Protein AF-A0A959ERH0-F1 (afdb_monomer_lite)

Secondary structure (DSSP, 8-state):
--HHHHHHHHHHHHHHT---SS-SHHHHHHHHHHHHHHHHHHHHHHHHHHTTTS-HHHHHHHHHHHHHHSTHHHHHTTTTTSHHHHHHHHHHHHHHHHHHHHHS--HHHHHHHHHHHHHHHHH-GGGGGGGHHHHHTT---TT---

Foldseek 3Di:
DCVVLLVQLLVVCVVVVHPSPCPDPSNVVSLLVVLLVLLVLLLVLQLVLVVVPDDPVVSVVVSVCVCPVDCSVVCNHVVSVDCVSVVSSLLSVLLVLLVVCVVPPDPVSVVVNVVSLVVLCVSPVVSVCSNCCSVCPPDDDPPDDD

Sequence (146 aa):
LYSPFFLLAHLAAKVSGYPADGFSLPYQMAISWGSLLVAVLGLWWARRNLLRYFGETTVAAALLVLVLGTNYLNYSTTGAALTHNYLFTLYALLIDQSIRWHERPGYRRAVGIGLLVGLMALVRPSEIIAATIPLLWGMRSIGTKL

Radius of gyration: 18.42 Å; chains: 1; bounding box: 37×34×68 Å

pLDDT: mean 90.42, std 10.28, range [41.47, 98.25]

Structure (mmCIF, N/CA/C/O backbone):
data_AF-A0A959ERH0-F1
#
_entry.id   AF-A0A959ERH0-F1
#
loop_
_atom_site.group_PDB
_atom_site.id
_atom_site.type_symbol
_atom_site.label_atom_id
_atom_site.label_alt_id
_atom_site.label_comp_id
_atom_site.label_asym_id
_atom_site.label_entity_id
_atom_site.label_seq_id
_atom_site.pdbx_PDB_ins_code
_atom_site.Cartn_x
_atom_site.Cartn_y
_atom_site.Cartn_z
_atom_site.occupancy
_atom_site.B_iso_or_equiv
_atom_site.auth_seq_id
_atom_site.auth_comp_id
_atom_site.auth_asym_id
_atom_site.auth_atom_id
_atom_site.pdbx_PDB_model_num
ATOM 1 N N . LEU A 1 1 ? -0.388 -7.911 -10.049 1.00 80.50 1 LEU A N 1
ATOM 2 C CA . LEU A 1 1 ? -0.061 -6.519 -9.650 1.00 80.50 1 LEU A CA 1
ATOM 3 C C . LEU A 1 1 ? 0.718 -5.772 -10.730 1.00 80.50 1 LEU A C 1
ATOM 5 O O . LEU A 1 1 ? 0.395 -4.622 -10.978 1.00 80.50 1 LEU A O 1
ATOM 9 N N . TYR A 1 2 ? 1.663 -6.418 -11.424 1.00 84.25 2 TYR A N 1
ATOM 10 C CA . TYR A 1 2 ? 2.402 -5.793 -12.533 1.00 84.25 2 TYR A CA 1
ATOM 11 C C . TYR A 1 2 ? 1.623 -5.655 -13.849 1.00 84.25 2 TYR A C 1
ATOM 13 O O . TYR A 1 2 ? 1.967 -4.810 -14.666 1.00 84.25 2 TYR A O 1
ATOM 21 N N . SER A 1 3 ? 0.568 -6.450 -14.060 1.00 86.00 3 SER A N 1
ATOM 22 C CA . SER A 1 3 ? -0.181 -6.518 -15.324 1.00 86.00 3 SER A CA 1
ATOM 23 C C . SER A 1 3 ? -0.631 -5.173 -15.921 1.00 86.00 3 SER A C 1
ATOM 25 O O . SER A 1 3 ? -0.393 -4.996 -17.114 1.00 86.00 3 SER A O 1
ATOM 27 N N . PRO A 1 4 ? -1.219 -4.205 -15.183 1.00 87.38 4 PRO A N 1
ATOM 28 C CA . PRO A 1 4 ? -1.595 -2.924 -15.787 1.00 87.38 4 PRO A CA 1
ATOM 29 C C . PRO A 1 4 ? -0.377 -2.153 -16.315 1.00 87.38 4 PRO A C 1
ATOM 31 O O . PRO A 1 4 ? -0.412 -1.635 -17.427 1.00 87.38 4 PRO A O 1
ATOM 34 N N . PHE A 1 5 ? 0.727 -2.135 -15.563 1.00 89.19 5 PHE A N 1
ATOM 35 C CA . PHE A 1 5 ? 1.963 -1.461 -15.967 1.00 89.19 5 PHE A CA 1
ATOM 36 C C . PHE A 1 5 ? 2.656 -2.184 -17.125 1.00 89.19 5 PHE A C 1
ATOM 38 O O . PHE A 1 5 ? 3.151 -1.539 -18.043 1.00 89.19 5 PHE A O 1
ATOM 45 N N . PHE A 1 6 ? 2.626 -3.517 -17.126 1.00 90.19 6 PHE A N 1
ATOM 46 C CA . PHE A 1 6 ? 3.148 -4.332 -18.218 1.00 90.19 6 PHE A CA 1
ATOM 47 C C . PHE A 1 6 ? 2.394 -4.081 -19.527 1.00 90.19 6 PHE A C 1
ATOM 49 O O . PHE A 1 6 ? 3.022 -3.922 -20.567 1.00 90.19 6 PHE A O 1
ATOM 56 N N . LEU A 1 7 ? 1.060 -4.011 -19.494 1.00 92.31 7 LEU A N 1
ATOM 57 C CA . LEU A 1 7 ? 0.258 -3.737 -20.690 1.00 92.31 7 LEU A CA 1
ATOM 58 C C . LEU A 1 7 ? 0.550 -2.344 -21.256 1.00 92.31 7 LEU A C 1
ATOM 60 O O . LEU A 1 7 ? 0.733 -2.203 -22.464 1.00 92.31 7 LEU A O 1
ATOM 64 N N . LEU A 1 8 ? 0.658 -1.334 -20.388 1.00 91.38 8 LEU A N 1
ATOM 65 C CA . LEU A 1 8 ? 1.055 0.017 -20.791 1.00 91.38 8 LEU A CA 1
ATOM 66 C C . LEU A 1 8 ? 2.458 0.032 -21.411 1.00 91.38 8 LEU A C 1
ATOM 68 O O . LEU A 1 8 ? 2.648 0.617 -22.475 1.00 91.38 8 LEU A O 1
ATOM 72 N N . ALA A 1 9 ? 3.417 -0.665 -20.800 1.00 92.19 9 ALA A N 1
ATOM 73 C CA . ALA A 1 9 ? 4.762 -0.812 -21.347 1.00 92.19 9 ALA A CA 1
ATOM 74 C C . ALA A 1 9 ? 4.781 -1.541 -22.691 1.00 92.19 9 ALA A C 1
ATOM 76 O O . ALA A 1 9 ? 5.517 -1.149 -23.588 1.00 92.19 9 ALA A O 1
ATOM 77 N N . HIS A 1 10 ? 3.962 -2.580 -22.848 1.00 94.31 10 HIS A N 1
ATOM 78 C CA . HIS A 1 10 ? 3.885 -3.362 -24.076 1.00 94.31 10 HIS A CA 1
ATOM 79 C C . HIS A 1 10 ? 3.336 -2.532 -25.240 1.00 94.31 10 HIS A C 1
ATOM 81 O O . HIS A 1 10 ? 3.856 -2.597 -26.355 1.00 94.31 10 HIS A O 1
ATOM 87 N N . LEU A 1 11 ? 2.315 -1.711 -24.979 1.00 94.00 11 LEU A N 1
ATOM 88 C CA . LEU A 1 11 ? 1.797 -0.750 -25.951 1.00 94.00 11 LEU A CA 1
ATOM 89 C C . LEU A 1 11 ? 2.846 0.316 -26.288 1.00 94.00 11 LEU A C 1
ATOM 91 O O . LEU A 1 11 ? 3.097 0.566 -27.465 1.00 94.00 11 LEU A O 1
ATOM 95 N N . ALA A 1 12 ? 3.505 0.887 -25.276 1.00 92.19 12 ALA A N 1
ATOM 96 C CA . ALA A 1 12 ? 4.565 1.872 -25.474 1.00 92.19 12 ALA A CA 1
ATOM 97 C C . ALA A 1 12 ? 5.739 1.300 -26.287 1.00 92.19 12 ALA A C 1
ATOM 99 O O . ALA A 1 12 ? 6.200 1.939 -27.226 1.00 92.19 12 ALA A O 1
ATOM 100 N N . ALA A 1 13 ? 6.172 0.068 -26.005 1.00 94.50 13 ALA A N 1
ATOM 101 C CA . ALA A 1 13 ? 7.243 -0.591 -26.745 1.00 94.50 13 ALA A CA 1
ATOM 102 C C . ALA A 1 13 ? 6.901 -0.745 -28.232 1.00 94.50 13 ALA A C 1
ATOM 104 O O . ALA A 1 13 ? 7.716 -0.391 -29.082 1.00 94.50 13 ALA A O 1
ATOM 105 N N . LYS A 1 14 ? 5.673 -1.184 -28.547 1.00 93.81 14 LYS A N 1
ATOM 106 C CA . LYS A 1 14 ? 5.205 -1.323 -29.935 1.00 93.81 14 LYS A CA 1
ATOM 107 C C . LYS A 1 14 ? 5.148 0.007 -30.682 1.00 93.81 14 LYS A C 1
ATOM 109 O O . LYS A 1 14 ? 5.536 0.054 -31.843 1.00 93.81 14 LYS A O 1
ATOM 114 N N . VAL A 1 15 ? 4.666 1.070 -30.038 1.00 94.75 15 VAL A N 1
ATOM 115 C CA . VAL A 1 15 ? 4.518 2.390 -30.678 1.00 94.75 15 VAL A CA 1
ATOM 116 C C . VAL A 1 15 ? 5.867 3.091 -30.845 1.00 94.75 15 VAL A C 1
ATOM 118 O O . VAL A 1 15 ? 6.089 3.773 -31.839 1.00 94.75 15 VAL A O 1
ATOM 121 N N . SER A 1 16 ? 6.782 2.909 -29.896 1.00 91.06 16 SER A N 1
ATOM 122 C CA . SER A 1 16 ? 8.088 3.573 -29.882 1.00 91.06 16 SER A CA 1
ATOM 123 C C . SER A 1 16 ? 9.201 2.781 -30.582 1.00 91.06 16 SER A C 1
ATOM 125 O O . SER A 1 16 ? 10.347 3.221 -30.571 1.00 91.06 16 SER A O 1
ATOM 127 N N . GLY A 1 17 ? 8.895 1.619 -31.172 1.00 91.31 17 GLY A N 1
ATOM 128 C CA . GLY A 1 17 ? 9.866 0.793 -31.901 1.00 91.31 17 GLY A CA 1
ATOM 129 C C . GLY A 1 17 ? 10.872 0.047 -31.017 1.00 91.31 17 GLY A C 1
ATOM 130 O O . GLY A 1 17 ? 11.874 -0.454 -31.523 1.00 91.31 17 GLY A O 1
ATOM 131 N N . TYR A 1 18 ? 10.624 -0.045 -29.707 1.00 93.00 18 TYR A N 1
ATOM 132 C CA . TYR A 1 18 ? 11.445 -0.861 -28.810 1.00 93.00 18 TYR A CA 1
ATOM 133 C C . TYR A 1 18 ? 11.088 -2.349 -28.950 1.00 93.00 18 TYR A C 1
ATOM 135 O O . TYR A 1 18 ? 9.937 -2.683 -29.251 1.00 93.00 18 TYR A O 1
ATOM 143 N N . PRO A 1 19 ? 12.026 -3.269 -28.649 1.00 94.25 19 PRO A N 1
ATOM 144 C CA . PRO A 1 19 ? 11.717 -4.690 -28.558 1.00 94.25 19 PRO A CA 1
ATOM 145 C C . PRO A 1 19 ? 10.551 -4.949 -27.595 1.00 94.25 19 PRO A C 1
ATOM 147 O O . PRO A 1 19 ? 10.562 -4.517 -26.439 1.00 94.25 19 PRO A O 1
ATOM 150 N N . ALA A 1 20 ? 9.524 -5.655 -28.063 1.00 92.81 20 ALA A N 1
ATOM 151 C CA . ALA A 1 20 ? 8.356 -6.014 -27.261 1.00 92.81 20 ALA A CA 1
ATOM 152 C C . ALA A 1 20 ? 8.593 -7.329 -26.493 1.00 92.81 20 ALA A C 1
ATOM 154 O O . ALA A 1 20 ? 7.795 -8.258 -26.576 1.00 92.81 20 ALA A O 1
ATOM 155 N N . ASP A 1 21 ? 9.708 -7.399 -25.768 1.00 91.50 21 ASP A N 1
ATOM 156 C CA . ASP A 1 21 ? 10.246 -8.610 -25.131 1.00 91.50 21 ASP A CA 1
ATOM 157 C C . ASP A 1 21 ? 9.956 -8.720 -23.623 1.00 91.50 21 ASP A C 1
ATOM 159 O O . ASP A 1 21 ? 10.202 -9.762 -23.021 1.00 91.50 21 ASP A O 1
ATOM 163 N N . GLY A 1 22 ? 9.422 -7.663 -23.006 1.00 89.50 22 GLY A N 1
ATOM 164 C CA . GLY A 1 22 ? 9.172 -7.599 -21.563 1.00 89.50 22 GLY A CA 1
ATOM 165 C C . GLY A 1 22 ? 10.314 -6.993 -20.743 1.00 89.50 22 GLY A C 1
ATOM 166 O O . GLY A 1 22 ? 10.145 -6.797 -19.541 1.00 89.50 22 GLY A O 1
ATOM 167 N N . PHE A 1 23 ? 11.445 -6.667 -21.373 1.00 89.38 23 PHE A N 1
ATOM 168 C CA . PHE A 1 23 ? 12.671 -6.219 -20.703 1.00 89.38 23 PHE A CA 1
ATOM 169 C C . PHE A 1 23 ? 13.220 -4.896 -21.237 1.00 89.38 23 PHE A C 1
ATOM 171 O O . PHE A 1 23 ? 14.040 -4.262 -20.567 1.00 89.38 23 PHE A O 1
ATOM 178 N N . SER A 1 24 ? 12.773 -4.447 -22.410 1.00 92.00 24 SER A N 1
ATOM 179 C CA . SER A 1 24 ? 13.181 -3.160 -22.969 1.00 92.00 24 SER A CA 1
ATOM 180 C C . SER A 1 24 ? 12.795 -1.968 -22.078 1.00 92.00 24 SER A C 1
ATOM 182 O O . SER A 1 24 ? 11.990 -2.071 -21.146 1.00 92.00 24 SER A O 1
ATOM 184 N N . LEU A 1 25 ? 13.393 -0.806 -22.358 1.00 91.62 25 LEU A N 1
ATOM 185 C CA . LEU A 1 25 ? 13.276 0.406 -21.540 1.00 91.62 25 LEU A CA 1
ATOM 186 C C . LEU A 1 25 ? 11.828 0.768 -21.123 1.00 91.62 25 LEU A C 1
ATOM 188 O O . LEU A 1 25 ? 11.632 1.059 -19.941 1.00 91.62 25 LEU A O 1
ATOM 192 N N . PRO A 1 26 ? 10.798 0.686 -21.996 1.00 92.88 26 PRO A N 1
ATOM 193 C CA . PRO A 1 26 ? 9.408 0.930 -21.598 1.00 92.88 26 PRO A CA 1
ATOM 194 C C . PRO A 1 26 ? 8.920 0.062 -20.429 1.00 92.88 26 PRO A C 1
ATOM 196 O O . PRO A 1 26 ? 8.203 0.556 -19.559 1.00 92.88 26 PRO A O 1
ATOM 199 N N . TYR A 1 27 ? 9.328 -1.210 -20.367 1.00 91.44 27 TYR A N 1
ATOM 200 C CA . TYR A 1 27 ? 8.957 -2.124 -19.280 1.00 91.44 27 TYR A CA 1
ATOM 201 C C . TYR A 1 27 ? 9.639 -1.747 -17.974 1.00 91.44 27 TYR A C 1
ATOM 203 O O . TYR A 1 27 ? 8.977 -1.666 -16.939 1.00 91.44 27 TYR A O 1
ATOM 211 N N . GLN A 1 28 ? 10.940 -1.454 -18.027 1.00 90.12 28 GLN A N 1
ATOM 212 C CA . GLN A 1 28 ? 11.702 -1.033 -16.852 1.00 90.12 28 GLN A CA 1
ATOM 213 C C . GLN A 1 28 ? 11.119 0.255 -16.260 1.00 90.12 28 GLN A C 1
ATOM 215 O O . GLN A 1 28 ? 10.860 0.329 -15.061 1.00 90.12 28 GLN A O 1
ATOM 220 N N . MET A 1 29 ? 10.819 1.242 -17.110 1.00 90.31 29 MET A N 1
ATOM 221 C CA . MET A 1 29 ? 10.204 2.496 -16.678 1.00 90.31 29 MET A CA 1
ATOM 222 C C . MET A 1 29 ? 8.814 2.274 -16.077 1.00 90.31 29 MET A C 1
ATOM 224 O O . MET A 1 29 ? 8.532 2.797 -15.000 1.00 90.31 29 MET A O 1
ATOM 228 N N . ALA A 1 30 ? 7.948 1.494 -16.729 1.00 91.19 30 ALA A N 1
ATOM 229 C CA . ALA A 1 30 ? 6.593 1.264 -16.236 1.00 91.19 30 ALA A CA 1
ATOM 230 C C . ALA A 1 30 ? 6.572 0.547 -14.879 1.00 91.19 30 ALA A C 1
ATOM 232 O O . ALA A 1 30 ? 5.760 0.892 -14.021 1.00 91.19 30 ALA A O 1
ATOM 233 N N . ILE A 1 31 ? 7.471 -0.417 -14.659 1.00 88.38 31 ILE A N 1
ATOM 234 C CA . ILE A 1 31 ? 7.595 -1.110 -13.371 1.00 88.38 31 ILE A CA 1
ATOM 235 C C . ILE A 1 31 ? 8.128 -0.168 -12.289 1.00 88.38 31 ILE A C 1
ATOM 237 O O . ILE A 1 31 ? 7.576 -0.153 -11.189 1.00 88.38 31 ILE A O 1
ATOM 241 N N . SER A 1 32 ? 9.135 0.653 -12.594 1.0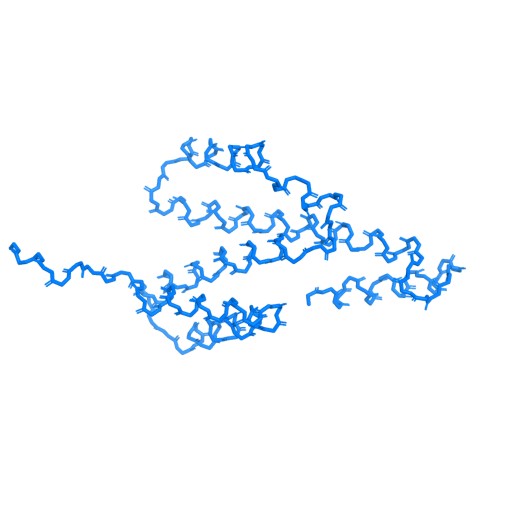0 88.62 32 SER A N 1
ATOM 242 C CA . SER A 1 32 ? 9.683 1.631 -11.645 1.00 88.62 32 SER A CA 1
ATOM 243 C C . SER A 1 32 ? 8.647 2.675 -11.229 1.00 88.62 32 SER A C 1
ATOM 245 O O . SER A 1 32 ? 8.397 2.864 -10.038 1.00 88.62 32 SER A O 1
ATOM 247 N N . TRP A 1 33 ? 7.967 3.298 -12.195 1.00 89.50 33 TRP A N 1
ATOM 248 C CA . TRP A 1 33 ? 6.904 4.266 -11.912 1.00 89.50 33 TRP A CA 1
ATOM 249 C C . TRP A 1 33 ? 5.699 3.624 -11.224 1.00 89.50 33 TRP A C 1
ATOM 251 O O . TRP A 1 33 ? 5.131 4.209 -10.300 1.00 89.50 33 TRP A O 1
ATOM 261 N N . GLY A 1 34 ? 5.329 2.407 -11.627 1.00 90.31 34 GLY A N 1
ATOM 262 C CA . GLY A 1 34 ? 4.253 1.654 -10.993 1.00 90.31 34 GLY A CA 1
ATOM 263 C C . GLY A 1 34 ? 4.553 1.308 -9.538 1.00 90.31 34 GLY A C 1
ATOM 264 O O . GLY A 1 34 ? 3.695 1.493 -8.676 1.00 90.31 34 GLY A O 1
ATOM 265 N N . SER A 1 35 ? 5.784 0.886 -9.240 1.00 90.25 35 SER A N 1
ATOM 266 C CA . SER A 1 35 ? 6.237 0.650 -7.868 1.00 90.25 35 SER A CA 1
ATOM 267 C C . SER A 1 35 ? 6.168 1.929 -7.037 1.00 90.25 35 SER A C 1
ATOM 269 O O . SER A 1 35 ? 5.583 1.927 -5.954 1.00 90.25 35 SER A O 1
ATOM 271 N N . LEU A 1 36 ? 6.678 3.050 -7.554 1.00 91.06 36 LEU A N 1
ATOM 272 C CA . LEU A 1 36 ? 6.631 4.324 -6.841 1.00 91.06 36 LEU A CA 1
ATOM 273 C C . LEU A 1 36 ? 5.189 4.761 -6.538 1.00 91.06 36 LEU A C 1
ATOM 275 O O . LEU A 1 36 ? 4.888 5.170 -5.418 1.00 91.06 36 LEU A O 1
ATOM 279 N N . LEU A 1 37 ? 4.275 4.615 -7.501 1.00 91.81 37 LEU A N 1
ATOM 280 C CA . LEU A 1 37 ? 2.855 4.905 -7.303 1.00 91.81 37 LEU A CA 1
ATOM 281 C C . LEU A 1 37 ? 2.249 4.022 -6.201 1.00 91.81 37 LEU A C 1
ATOM 283 O O . LEU A 1 37 ? 1.574 4.522 -5.299 1.00 91.81 37 LEU A O 1
ATOM 287 N N . VAL A 1 38 ? 2.516 2.715 -6.240 1.00 92.75 38 VAL A N 1
ATOM 288 C CA . VAL A 1 38 ? 2.051 1.776 -5.211 1.00 92.75 38 VAL A CA 1
ATOM 289 C C . VAL A 1 38 ? 2.636 2.114 -3.840 1.00 92.75 38 VAL A C 1
ATOM 291 O O . VAL A 1 38 ? 1.906 2.015 -2.853 1.00 92.75 38 VAL A O 1
ATOM 294 N N . ALA A 1 39 ? 3.890 2.569 -3.774 1.00 92.19 39 ALA A N 1
ATOM 295 C CA . ALA A 1 39 ? 4.527 3.009 -2.536 1.00 92.19 39 ALA A CA 1
ATOM 296 C C . ALA A 1 39 ? 3.776 4.199 -1.925 1.00 92.19 39 ALA A C 1
ATOM 298 O O . ALA A 1 39 ? 3.308 4.156 -0.787 1.00 92.19 39 ALA A O 1
ATOM 299 N N . VAL A 1 40 ? 3.568 5.252 -2.716 1.00 94.00 40 VAL A N 1
ATOM 300 C CA . VAL A 1 40 ? 2.856 6.454 -2.263 1.00 94.00 40 VAL A CA 1
ATOM 301 C C . VAL A 1 40 ? 1.439 6.112 -1.788 1.00 94.00 40 VAL A C 1
ATOM 303 O O . VAL A 1 40 ? 1.012 6.588 -0.735 1.00 94.00 40 VAL A O 1
ATOM 306 N N . LEU A 1 41 ? 0.728 5.232 -2.501 1.00 95.00 41 LEU A N 1
ATOM 307 C CA . LEU A 1 41 ? -0.589 4.747 -2.074 1.00 95.00 41 LEU A CA 1
ATOM 308 C C . LEU A 1 41 ? -0.533 3.970 -0.751 1.00 95.00 41 LEU A C 1
ATOM 310 O O . LEU A 1 41 ? -1.427 4.118 0.084 1.00 95.00 41 LEU A O 1
ATOM 314 N N . GLY A 1 42 ? 0.514 3.173 -0.535 1.00 95.75 42 GLY A N 1
ATOM 315 C CA . GLY A 1 42 ? 0.750 2.475 0.727 1.00 95.75 42 GLY A CA 1
ATOM 316 C C . GLY A 1 42 ? 0.942 3.439 1.889 1.00 95.75 42 GLY A C 1
ATOM 317 O O . GLY A 1 42 ? 0.276 3.302 2.915 1.00 95.75 42 GLY A O 1
ATOM 318 N N . LEU A 1 43 ? 1.794 4.456 1.717 1.00 96.56 43 LEU A N 1
ATOM 319 C CA . LEU A 1 43 ? 2.018 5.490 2.732 1.00 96.56 43 LEU A CA 1
ATOM 320 C C . LEU A 1 43 ? 0.741 6.276 3.028 1.00 96.56 43 LEU A C 1
ATOM 322 O O . LEU A 1 43 ? 0.467 6.594 4.185 1.00 96.56 43 LEU A O 1
ATOM 326 N N . TRP A 1 44 ? -0.071 6.556 2.008 1.00 97.25 44 TRP A N 1
ATOM 327 C CA . TRP A 1 44 ? -1.354 7.228 2.187 1.00 97.25 44 TRP A CA 1
ATOM 328 C C . TRP A 1 44 ? -2.327 6.405 3.044 1.00 97.25 44 TRP A C 1
ATOM 330 O O . TRP A 1 44 ? -2.920 6.936 3.989 1.00 97.25 44 TRP A O 1
ATOM 340 N N . TRP A 1 45 ? -2.453 5.101 2.779 1.00 97.75 45 TRP A N 1
ATOM 341 C CA . TRP A 1 45 ? -3.264 4.207 3.613 1.00 97.75 45 TRP A CA 1
ATOM 342 C C . TRP A 1 45 ? -2.703 4.064 5.029 1.00 97.75 45 TRP A C 1
ATOM 344 O O . TRP A 1 45 ? -3.464 4.133 5.995 1.00 97.75 45 TRP A O 1
ATOM 354 N N . ALA A 1 46 ? -1.382 3.937 5.173 1.00 97.44 46 ALA A N 1
ATOM 355 C CA . ALA A 1 46 ? -0.721 3.888 6.473 1.00 97.44 46 ALA A CA 1
ATOM 356 C C . ALA A 1 46 ? -0.992 5.163 7.289 1.00 97.44 46 ALA A C 1
ATOM 358 O O . ALA A 1 46 ? -1.419 5.068 8.440 1.00 97.44 46 ALA A O 1
ATOM 359 N N . ARG A 1 47 ? -0.857 6.350 6.676 1.00 98.00 47 ARG A N 1
ATOM 360 C CA . ARG A 1 47 ? -1.211 7.642 7.290 1.00 98.00 47 ARG A CA 1
ATOM 361 C C . ARG A 1 47 ? -2.644 7.627 7.801 1.00 98.00 47 ARG A C 1
ATOM 363 O O . ARG A 1 47 ? -2.895 7.988 8.947 1.00 98.00 47 ARG A O 1
ATOM 370 N N . ARG A 1 48 ? -3.586 7.204 6.956 1.00 97.44 48 ARG A N 1
ATOM 371 C CA . ARG A 1 48 ? -5.008 7.162 7.305 1.00 97.44 48 ARG A CA 1
ATOM 372 C C . ARG A 1 48 ? -5.282 6.243 8.493 1.00 97.44 48 ARG A C 1
ATOM 374 O O . ARG A 1 48 ? -6.084 6.605 9.345 1.00 97.44 48 ARG A O 1
ATOM 381 N N . ASN A 1 49 ? -4.636 5.080 8.553 1.00 97.19 49 ASN A N 1
ATOM 382 C CA . ASN A 1 49 ? -4.784 4.157 9.676 1.00 97.19 49 ASN A CA 1
ATOM 383 C C . ASN A 1 49 ? -4.202 4.740 10.966 1.00 97.19 49 ASN A C 1
ATOM 385 O O . ASN A 1 49 ? -4.864 4.698 11.997 1.00 97.19 49 ASN A O 1
ATOM 389 N N . LEU A 1 50 ? -3.005 5.328 10.907 1.00 97.62 50 LEU A N 1
ATOM 390 C CA . LEU A 1 50 ? -2.342 5.910 12.076 1.00 97.62 50 LEU A CA 1
ATOM 391 C C . LEU A 1 50 ? -3.109 7.113 12.647 1.00 97.62 50 LEU A C 1
ATOM 393 O O . LEU A 1 50 ? -3.223 7.239 13.863 1.00 97.62 50 LEU A O 1
ATOM 397 N N . LEU A 1 51 ? -3.705 7.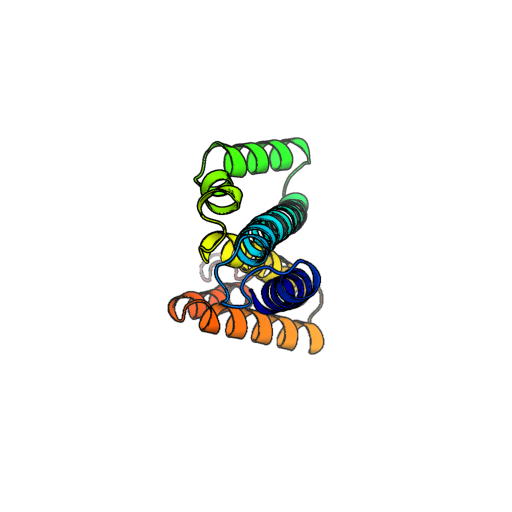950 11.791 1.00 98.12 51 LEU A N 1
ATOM 398 C CA . LEU A 1 51 ? -4.513 9.102 12.219 1.00 98.12 51 LEU A CA 1
ATOM 399 C C . LEU A 1 51 ? -5.801 8.725 12.963 1.00 98.12 51 LEU A C 1
ATOM 401 O O . LEU A 1 51 ? -6.419 9.588 13.576 1.00 98.12 51 LEU A O 1
ATOM 405 N N . ARG A 1 52 ? -6.216 7.451 12.943 1.00 95.62 52 ARG A N 1
ATOM 406 C CA . ARG A 1 52 ? -7.320 6.977 13.793 1.00 95.62 52 ARG A CA 1
ATOM 407 C C . ARG A 1 52 ? -6.929 6.915 15.275 1.00 95.62 52 ARG A C 1
ATOM 409 O O . ARG A 1 52 ? -7.817 6.861 16.118 1.00 95.62 52 ARG A O 1
ATOM 416 N N . TYR A 1 53 ? -5.629 6.897 15.581 1.00 95.50 53 TYR A N 1
ATOM 417 C CA . TYR A 1 53 ? -5.101 6.649 16.926 1.00 95.50 53 TYR A CA 1
ATOM 418 C C . TYR A 1 53 ? -4.147 7.741 17.430 1.00 95.50 53 TYR A C 1
ATOM 420 O O . TYR A 1 53 ? -3.995 7.895 18.639 1.00 95.50 53 TYR A O 1
ATOM 428 N N . PHE A 1 54 ? -3.509 8.499 16.534 1.00 97.88 54 PHE A N 1
ATOM 429 C CA . PHE A 1 54 ? -2.468 9.471 16.878 1.00 97.88 54 PHE A CA 1
ATOM 430 C C . PHE A 1 54 ? -2.684 10.828 16.197 1.00 97.88 54 PHE A C 1
ATOM 432 O O . PHE A 1 54 ? -3.336 10.922 15.158 1.00 97.88 54 PHE A O 1
ATOM 439 N N . GLY A 1 55 ? -2.089 11.879 16.770 1.00 97.88 55 GLY A N 1
ATOM 440 C CA . GLY A 1 55 ? -2.109 13.232 16.209 1.00 97.88 55 GLY A CA 1
ATOM 441 C C . GLY A 1 55 ? -1.210 13.398 14.979 1.00 97.88 55 GLY A C 1
ATOM 442 O O . GLY A 1 55 ? -0.288 12.612 14.747 1.00 97.88 55 GLY A O 1
ATOM 443 N N . GLU A 1 56 ? -1.450 14.455 14.199 1.00 97.75 56 GLU A N 1
ATOM 444 C CA . GLU A 1 56 ? -0.802 14.660 12.896 1.00 97.75 56 GLU A CA 1
ATOM 445 C C . GLU A 1 56 ? 0.728 14.676 12.956 1.00 97.75 56 GLU A C 1
ATOM 447 O O . GLU A 1 56 ? 1.371 14.007 12.148 1.00 97.75 56 GLU A O 1
ATOM 452 N N . THR A 1 57 ? 1.313 15.378 13.930 1.00 97.88 57 THR A N 1
ATOM 453 C CA . THR A 1 57 ? 2.772 15.477 14.092 1.00 97.88 57 THR A CA 1
ATOM 454 C C . THR A 1 57 ? 3.402 14.113 14.354 1.00 97.88 57 THR A C 1
ATOM 456 O O . THR A 1 57 ? 4.415 13.770 13.747 1.00 97.88 57 THR A O 1
ATOM 459 N N . THR A 1 58 ? 2.781 13.302 15.216 1.00 98.12 58 THR A N 1
ATOM 460 C CA . THR A 1 58 ? 3.247 11.945 15.524 1.00 98.12 58 THR A CA 1
ATOM 461 C C . THR A 1 58 ? 3.183 11.056 14.289 1.00 98.12 58 THR A C 1
ATOM 463 O O . THR A 1 58 ? 4.139 10.339 14.004 1.00 98.12 58 THR A O 1
ATOM 466 N N . VAL A 1 59 ? 2.092 11.128 13.521 1.00 98.25 59 VAL A N 1
ATOM 467 C CA . VAL A 1 59 ? 1.952 10.349 12.284 1.00 98.25 59 VAL A CA 1
ATOM 468 C C . VAL A 1 59 ? 2.967 10.789 11.232 1.00 98.25 59 VAL A C 1
ATOM 470 O O . VAL A 1 59 ? 3.591 9.939 10.602 1.00 98.25 59 VAL A O 1
ATOM 473 N N . ALA A 1 60 ? 3.169 12.095 11.050 1.00 97.69 60 ALA A N 1
ATOM 474 C CA . ALA A 1 60 ? 4.152 12.621 10.109 1.00 97.69 60 ALA A CA 1
ATOM 475 C C . ALA A 1 60 ? 5.575 12.168 10.470 1.00 97.69 60 ALA A C 1
ATOM 477 O O . ALA A 1 60 ? 6.288 11.656 9.608 1.00 97.69 60 ALA A O 1
ATOM 478 N N . ALA A 1 61 ? 5.957 12.275 11.747 1.00 98.00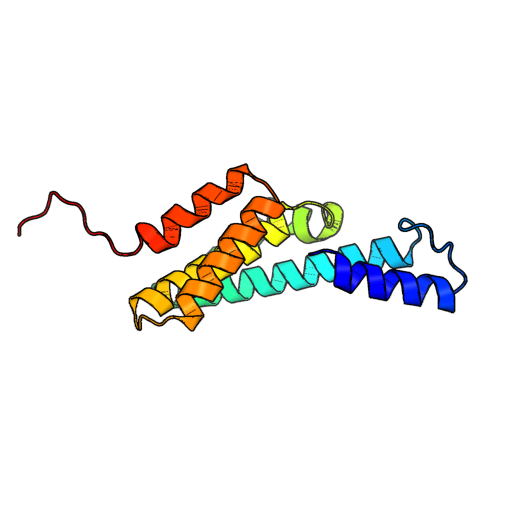 61 ALA A N 1
ATOM 479 C CA . ALA A 1 61 ? 7.248 11.800 12.236 1.00 98.00 61 ALA A CA 1
ATOM 480 C C . ALA A 1 61 ? 7.408 10.282 12.047 1.00 98.00 61 ALA A C 1
ATOM 482 O O . ALA A 1 61 ? 8.435 9.835 11.542 1.00 98.00 61 ALA A O 1
ATOM 483 N N . ALA A 1 62 ? 6.383 9.489 12.377 1.00 97.50 62 ALA A N 1
ATOM 484 C CA . ALA A 1 62 ? 6.410 8.037 12.209 1.00 97.50 62 ALA A CA 1
ATOM 485 C C . ALA A 1 62 ? 6.582 7.622 10.740 1.00 97.50 62 ALA A C 1
ATOM 487 O O . ALA A 1 62 ? 7.382 6.739 10.440 1.00 97.50 62 ALA A O 1
ATOM 488 N N . LEU A 1 63 ? 5.874 8.274 9.811 1.00 97.06 63 LEU A N 1
ATOM 489 C CA . LEU A 1 63 ? 6.021 8.006 8.379 1.00 97.06 63 LEU A CA 1
ATOM 490 C C . LEU A 1 63 ? 7.392 8.438 7.855 1.00 97.06 63 LEU A C 1
ATOM 492 O O . LEU A 1 63 ? 7.970 7.731 7.037 1.00 97.06 63 LEU A O 1
ATOM 496 N N . LEU A 1 64 ? 7.938 9.553 8.342 1.00 96.88 64 LEU A N 1
ATOM 497 C CA . LEU A 1 64 ? 9.277 10.005 7.968 1.00 96.88 64 LEU A CA 1
ATOM 498 C C . LEU A 1 64 ? 10.349 9.012 8.435 1.00 96.88 64 LEU A C 1
ATOM 500 O O . LEU A 1 64 ? 11.207 8.624 7.644 1.00 96.88 64 LEU A O 1
ATOM 504 N N . VAL A 1 65 ? 10.253 8.529 9.677 1.00 97.12 65 VAL A N 1
ATOM 505 C CA . VAL A 1 65 ? 11.125 7.466 10.201 1.00 97.12 65 VAL A CA 1
ATOM 506 C C . VAL A 1 65 ? 10.927 6.158 9.436 1.00 97.12 65 VAL A C 1
ATOM 508 O O . VAL A 1 65 ? 11.902 5.475 9.153 1.00 97.12 65 VAL A O 1
ATOM 511 N N . LEU A 1 66 ? 9.704 5.805 9.038 1.00 95.44 66 LEU A N 1
ATOM 512 C CA . LEU A 1 66 ? 9.460 4.613 8.223 1.00 95.44 66 LEU A CA 1
ATOM 513 C C . LEU A 1 66 ? 10.140 4.724 6.855 1.00 95.44 66 LEU A C 1
ATOM 515 O O . LEU A 1 66 ? 10.788 3.778 6.416 1.00 95.44 66 LEU A O 1
ATOM 519 N N . VAL A 1 67 ? 10.014 5.867 6.181 1.00 94.75 67 VAL A N 1
ATOM 520 C CA . VAL A 1 67 ? 10.571 6.066 4.837 1.00 94.75 67 VAL A CA 1
ATOM 521 C C . VAL A 1 67 ? 12.098 6.143 4.867 1.00 94.75 67 VAL A C 1
ATOM 523 O O . VAL A 1 67 ? 12.744 5.502 4.043 1.00 94.75 67 VAL A O 1
ATOM 526 N N . LEU A 1 68 ? 12.672 6.903 5.805 1.00 94.56 68 LEU A N 1
ATOM 527 C CA . LEU A 1 68 ? 14.116 7.167 5.868 1.00 94.56 68 LEU A CA 1
ATOM 528 C C . LEU A 1 68 ? 14.888 6.163 6.730 1.00 94.56 68 LEU A C 1
ATOM 530 O O . LEU A 1 68 ? 16.059 5.905 6.477 1.00 94.56 68 LEU A O 1
ATOM 534 N N . GLY A 1 69 ? 14.250 5.616 7.761 1.00 91.81 69 GLY A N 1
ATOM 535 C CA . GLY A 1 69 ? 14.853 4.691 8.722 1.00 91.81 69 GLY A CA 1
ATOM 536 C C . GLY A 1 69 ? 14.705 3.217 8.350 1.00 91.81 69 GLY A C 1
ATOM 537 O O . GLY A 1 69 ? 15.168 2.357 9.095 1.00 91.81 69 GLY A O 1
ATOM 538 N N . THR A 1 70 ? 14.067 2.899 7.220 1.00 91.25 70 THR A N 1
ATOM 539 C CA . THR A 1 70 ? 13.950 1.522 6.717 1.00 91.25 70 THR A CA 1
ATOM 540 C C . THR A 1 70 ? 14.376 1.424 5.252 1.00 91.25 70 THR A C 1
ATOM 542 O O . THR A 1 70 ? 14.670 2.417 4.593 1.00 91.25 70 THR A O 1
ATOM 545 N N . ASN A 1 71 ? 14.342 0.211 4.696 1.00 90.12 71 ASN A N 1
ATOM 546 C CA . ASN A 1 71 ? 14.630 -0.047 3.281 1.00 90.12 71 ASN A CA 1
ATOM 547 C C . ASN A 1 71 ? 13.508 0.396 2.319 1.00 90.12 71 ASN A C 1
ATOM 549 O O . ASN A 1 71 ? 13.520 0.015 1.148 1.00 90.12 71 ASN A O 1
ATOM 553 N N . TYR A 1 72 ? 12.526 1.170 2.787 1.00 88.19 72 TYR A N 1
ATOM 554 C CA . TYR A 1 72 ? 11.355 1.549 2.001 1.00 88.19 72 TYR A CA 1
ATOM 555 C C . TYR A 1 72 ? 11.718 2.269 0.696 1.00 88.19 72 TYR A C 1
ATOM 557 O O . TYR A 1 72 ? 11.232 1.886 -0.367 1.00 88.19 72 TYR A O 1
ATOM 565 N N . LEU A 1 73 ? 12.625 3.253 0.757 1.00 87.00 73 LEU A N 1
ATOM 566 C CA . LEU A 1 73 ? 13.104 3.966 -0.433 1.00 87.00 73 LEU A CA 1
ATOM 567 C C . LEU A 1 73 ? 13.833 3.044 -1.412 1.00 87.00 73 LEU A C 1
ATOM 569 O O . LEU A 1 73 ? 13.615 3.132 -2.615 1.00 87.00 73 LEU A O 1
ATOM 573 N N . ASN A 1 74 ? 14.657 2.126 -0.906 1.00 86.19 74 ASN A N 1
ATOM 574 C CA . ASN A 1 74 ? 15.366 1.174 -1.756 1.00 86.19 74 ASN A CA 1
ATOM 575 C C . ASN A 1 74 ? 14.389 0.263 -2.517 1.00 86.19 74 ASN A C 1
ATOM 577 O O . ASN A 1 74 ? 14.584 0.002 -3.700 1.00 86.19 74 ASN A O 1
ATOM 581 N N . TYR A 1 75 ? 13.312 -0.193 -1.868 1.00 84.75 75 TYR A N 1
ATOM 582 C CA . TYR A 1 75 ? 12.296 -1.030 -2.512 1.00 84.75 75 TYR A CA 1
ATOM 583 C C . TYR A 1 75 ? 11.346 -0.258 -3.438 1.00 84.75 75 TYR A C 1
ATOM 585 O O . TYR A 1 75 ? 10.769 -0.862 -4.343 1.00 84.75 75 TYR A O 1
ATOM 593 N N . SER A 1 76 ? 11.175 1.052 -3.248 1.00 81.75 76 SER A N 1
ATOM 594 C CA . SER A 1 76 ? 10.331 1.867 -4.127 1.00 81.75 76 SER A CA 1
ATOM 595 C C . SER A 1 76 ? 11.052 2.339 -5.393 1.00 81.75 76 SER A C 1
ATOM 597 O O . SER A 1 76 ? 10.381 2.551 -6.402 1.00 81.75 76 SER A O 1
ATOM 599 N N . THR A 1 77 ? 12.387 2.451 -5.377 1.00 79.38 77 THR A N 1
ATOM 600 C CA . THR A 1 77 ? 13.187 2.941 -6.514 1.00 79.38 77 THR A CA 1
ATOM 601 C C . THR A 1 77 ? 14.005 1.833 -7.184 1.00 79.38 77 THR A C 1
ATOM 603 O O . THR A 1 77 ? 13.656 1.379 -8.270 1.00 79.38 77 THR A O 1
ATOM 606 N N . THR A 1 78 ? 15.072 1.363 -6.540 1.00 71.62 78 THR A N 1
ATOM 607 C CA . THR A 1 78 ? 16.047 0.422 -7.115 1.00 71.62 78 THR A CA 1
ATOM 608 C C . THR A 1 78 ? 15.502 -1.005 -7.163 1.00 71.62 78 THR A C 1
ATOM 610 O O . THR A 1 78 ? 15.685 -1.730 -8.136 1.00 71.62 78 THR A O 1
ATOM 613 N N . GLY A 1 79 ? 14.786 -1.409 -6.116 1.00 73.75 79 GLY A N 1
ATOM 614 C CA . GLY A 1 79 ? 14.150 -2.714 -5.970 1.00 73.75 79 GLY A CA 1
ATOM 615 C C . GLY A 1 79 ? 12.698 -2.745 -6.444 1.00 73.75 79 GLY A C 1
ATOM 616 O O . GLY A 1 79 ? 11.921 -3.521 -5.899 1.00 73.75 79 GLY A O 1
ATOM 617 N N . ALA A 1 80 ? 12.309 -1.911 -7.415 1.00 72.81 80 ALA A N 1
ATOM 618 C CA . ALA A 1 80 ? 10.910 -1.700 -7.809 1.00 72.81 80 ALA A CA 1
ATOM 619 C C . ALA A 1 80 ? 10.145 -2.973 -8.234 1.00 72.81 80 ALA A C 1
ATOM 621 O O . ALA A 1 80 ? 8.921 -3.051 -8.106 1.00 72.81 80 ALA A O 1
ATOM 622 N N . ALA A 1 81 ? 10.860 -3.991 -8.713 1.00 74.25 81 ALA A N 1
ATOM 623 C CA . ALA A 1 81 ? 10.291 -5.289 -9.069 1.00 74.25 81 ALA A CA 1
ATOM 624 C C . ALA A 1 81 ? 10.119 -6.245 -7.868 1.00 74.25 81 ALA A C 1
ATOM 626 O O . ALA A 1 81 ? 9.646 -7.364 -8.042 1.00 74.25 81 ALA A O 1
ATOM 627 N N . LEU A 1 82 ? 10.493 -5.844 -6.649 1.00 80.50 82 LEU A N 1
ATOM 628 C CA . LEU A 1 82 ? 10.358 -6.678 -5.456 1.00 80.50 82 LEU A CA 1
ATOM 629 C C . LEU A 1 82 ? 8.957 -6.563 -4.845 1.00 80.50 82 LEU A C 1
ATOM 631 O O . LEU A 1 82 ? 8.322 -5.509 -4.833 1.00 80.50 82 LEU A O 1
ATOM 635 N N . THR A 1 83 ? 8.484 -7.666 -4.267 1.00 84.12 83 THR A N 1
ATOM 636 C CA . THR A 1 83 ? 7.119 -7.787 -3.732 1.00 84.12 83 THR A CA 1
ATOM 637 C C . THR A 1 83 ? 6.869 -6.951 -2.477 1.00 84.12 83 THR A 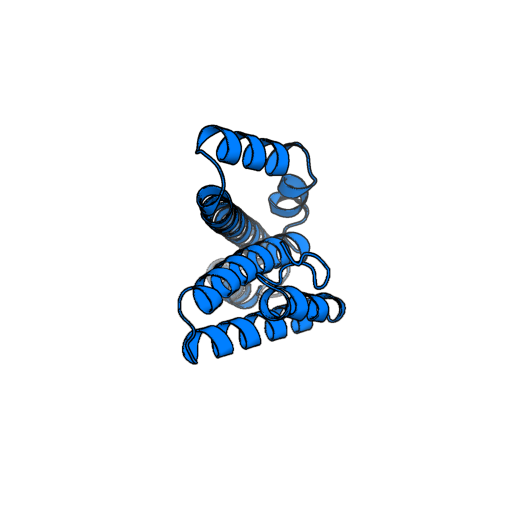C 1
ATOM 639 O O . THR A 1 83 ? 5.718 -6.686 -2.148 1.00 84.12 83 THR A O 1
ATOM 642 N N . HIS A 1 84 ? 7.918 -6.532 -1.762 1.00 86.88 84 HIS A N 1
ATOM 643 C CA . HIS A 1 84 ? 7.819 -5.885 -0.446 1.00 86.88 84 HIS A CA 1
ATOM 644 C C . HIS A 1 84 ? 6.998 -4.595 -0.463 1.00 86.88 84 HIS A C 1
ATOM 646 O O . HIS A 1 84 ? 6.163 -4.386 0.413 1.00 86.88 84 HIS A O 1
ATOM 652 N N . ASN A 1 85 ? 7.194 -3.756 -1.480 1.00 89.50 85 ASN A N 1
ATOM 653 C CA . ASN A 1 85 ? 6.469 -2.498 -1.603 1.00 89.50 85 ASN A CA 1
ATOM 654 C C . ASN A 1 85 ? 4.966 -2.733 -1.849 1.00 89.50 85 ASN A C 1
ATOM 656 O O . ASN A 1 85 ? 4.105 -2.145 -1.199 1.00 89.50 85 ASN A O 1
ATOM 660 N N . TYR A 1 86 ? 4.650 -3.690 -2.723 1.00 91.06 86 TYR A N 1
ATOM 661 C CA . TYR A 1 86 ? 3.276 -4.110 -2.985 1.00 91.06 86 TYR A CA 1
ATOM 662 C C . TYR A 1 86 ? 2.611 -4.706 -1.743 1.00 91.06 86 TYR A C 1
ATOM 664 O O . TYR A 1 86 ? 1.469 -4.366 -1.435 1.00 91.06 86 TYR A O 1
ATOM 672 N N . LEU A 1 87 ? 3.326 -5.567 -1.014 1.00 93.25 87 LEU A N 1
ATOM 673 C CA . LEU A 1 87 ? 2.830 -6.174 0.217 1.00 93.25 87 LEU A CA 1
ATOM 674 C C . LEU A 1 87 ? 2.565 -5.123 1.289 1.00 93.25 87 LEU A C 1
ATOM 676 O O . LEU A 1 87 ? 1.499 -5.162 1.891 1.00 93.25 87 LEU A O 1
ATOM 680 N N . PHE A 1 88 ? 3.458 -4.151 1.482 1.00 94.88 88 PHE A N 1
ATOM 681 C CA . PHE A 1 88 ? 3.229 -3.045 2.414 1.00 94.88 88 PHE A CA 1
ATOM 682 C C . PHE A 1 88 ? 1.897 -2.332 2.138 1.00 94.88 88 PHE A C 1
ATOM 684 O O . PHE A 1 88 ? 1.082 -2.154 3.046 1.00 94.88 88 PHE A O 1
ATOM 691 N N . THR A 1 89 ? 1.633 -1.989 0.876 1.00 95.19 89 THR A N 1
ATOM 692 C CA . THR A 1 89 ? 0.380 -1.337 0.473 1.00 95.19 89 THR A CA 1
ATOM 693 C C . THR A 1 89 ? -0.838 -2.235 0.691 1.00 95.19 89 THR A C 1
ATOM 695 O O . THR A 1 89 ? -1.867 -1.762 1.178 1.00 95.19 89 THR A O 1
ATOM 698 N N . LEU A 1 90 ? -0.730 -3.534 0.388 1.00 96.31 90 LEU A N 1
ATOM 699 C CA . LEU A 1 90 ? -1.800 -4.504 0.640 1.00 96.31 90 LEU A CA 1
ATOM 700 C C . LEU A 1 90 ? -2.090 -4.669 2.137 1.00 96.31 90 LEU A C 1
ATOM 702 O O . LEU A 1 90 ? -3.258 -4.671 2.516 1.00 96.31 90 LEU A O 1
ATOM 706 N N . TYR A 1 91 ? -1.065 -4.727 2.990 1.00 96.88 91 TYR A N 1
ATOM 707 C CA . TYR A 1 91 ? -1.225 -4.776 4.446 1.00 96.88 91 TYR A CA 1
ATOM 708 C C . TYR A 1 91 ? -1.891 -3.509 4.988 1.00 96.88 91 TYR A C 1
ATOM 710 O O . TYR A 1 91 ? -2.838 -3.600 5.768 1.00 96.88 91 TYR A O 1
ATOM 718 N N . ALA A 1 92 ? -1.456 -2.324 4.550 1.00 97.06 92 ALA A N 1
ATOM 719 C CA . ALA A 1 92 ? -2.072 -1.065 4.964 1.00 97.06 92 ALA A CA 1
ATOM 720 C C . ALA A 1 92 ? -3.561 -1.003 4.572 1.00 97.06 92 ALA A C 1
ATOM 722 O O . ALA A 1 92 ? -4.405 -0.579 5.366 1.00 97.06 92 ALA A O 1
ATOM 723 N N . LEU A 1 93 ? -3.904 -1.478 3.372 1.00 96.88 93 LEU A N 1
ATOM 724 C CA . LEU A 1 93 ? -5.288 -1.560 2.914 1.00 96.88 93 LEU A CA 1
ATOM 725 C C . LEU A 1 93 ? -6.096 -2.616 3.684 1.00 96.88 93 LEU A C 1
ATOM 727 O O . LEU A 1 93 ? -7.238 -2.351 4.060 1.00 96.88 93 LEU A O 1
ATOM 731 N N . LEU A 1 94 ? -5.515 -3.790 3.948 1.00 97.50 94 LEU A N 1
ATOM 732 C CA . LEU A 1 94 ? -6.147 -4.852 4.729 1.00 97.50 94 LEU A CA 1
ATOM 733 C C . LEU A 1 94 ? -6.478 -4.368 6.141 1.00 97.50 94 LEU A C 1
ATOM 735 O O . LEU A 1 94 ? -7.586 -4.610 6.614 1.00 97.50 94 LEU A O 1
ATOM 739 N N . ILE A 1 95 ? -5.565 -3.640 6.788 1.00 96.38 95 ILE A N 1
ATOM 740 C CA . ILE A 1 95 ? -5.800 -3.024 8.099 1.00 96.38 95 ILE A CA 1
ATOM 741 C C . ILE A 1 95 ? -6.962 -2.027 8.020 1.00 96.38 95 ILE A C 1
A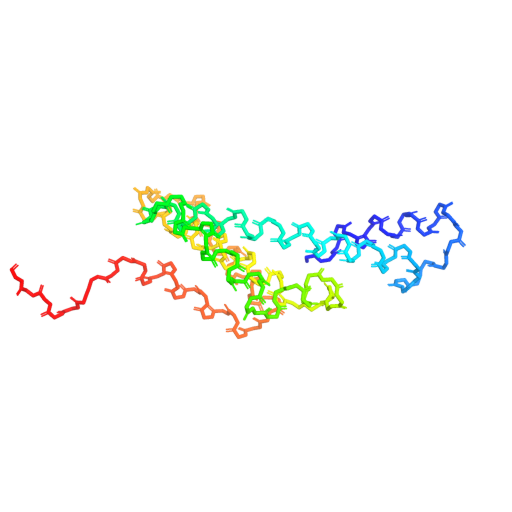TOM 743 O O . ILE A 1 95 ? -7.886 -2.112 8.827 1.00 96.38 95 ILE A O 1
ATOM 747 N N . ASP A 1 96 ? -6.985 -1.133 7.024 1.00 96.69 96 ASP A N 1
ATOM 748 C CA . ASP A 1 96 ? -8.083 -0.164 6.882 1.00 96.69 96 ASP A CA 1
ATOM 749 C C . ASP A 1 96 ? -9.440 -0.861 6.693 1.00 96.69 96 ASP A C 1
ATOM 751 O O . ASP A 1 96 ? -10.425 -0.497 7.341 1.00 96.69 96 ASP A O 1
ATOM 755 N N . GLN A 1 97 ? -9.501 -1.883 5.833 1.00 95.69 97 GLN A N 1
ATOM 756 C CA . GLN A 1 97 ? -10.725 -2.656 5.615 1.00 95.69 97 GLN A CA 1
ATOM 757 C C . GLN A 1 97 ? -11.132 -3.444 6.859 1.00 95.69 97 GLN A C 1
ATOM 759 O O . GLN A 1 97 ? -12.322 -3.487 7.172 1.00 95.69 97 GLN A O 1
ATOM 764 N N . SER A 1 98 ? -10.166 -4.005 7.591 1.00 95.62 98 SER A N 1
ATOM 765 C CA . SER A 1 98 ? -10.404 -4.717 8.849 1.00 95.62 98 SER A CA 1
ATOM 766 C C . SER A 1 98 ? -11.038 -3.785 9.875 1.00 95.62 98 SER A C 1
ATOM 768 O O . SER A 1 98 ? -12.114 -4.096 10.382 1.00 95.62 98 SER A O 1
ATOM 770 N N . ILE A 1 99 ? -10.456 -2.603 10.107 1.00 94.31 99 ILE A N 1
ATOM 771 C CA . ILE A 1 99 ? -11.004 -1.611 11.041 1.00 94.31 99 ILE A CA 1
ATOM 772 C C . ILE A 1 99 ? -12.437 -1.248 10.650 1.00 94.31 99 ILE A C 1
ATOM 774 O O . ILE A 1 99 ? -13.352 -1.329 11.467 1.00 94.31 99 ILE A O 1
ATOM 778 N N . ARG A 1 100 ? -12.665 -0.899 9.379 1.00 93.69 100 ARG A N 1
ATOM 779 C CA . ARG A 1 100 ? -14.000 -0.496 8.920 1.00 93.69 100 ARG A CA 1
ATOM 780 C C . ARG A 1 100 ? -15.019 -1.618 9.004 1.00 93.69 100 ARG A C 1
ATOM 782 O O . ARG A 1 100 ? -16.187 -1.345 9.269 1.00 93.69 100 ARG A O 1
ATOM 789 N N . TRP A 1 101 ? -14.625 -2.856 8.721 1.00 95.06 101 TRP A N 1
ATOM 790 C CA . TRP A 1 101 ? -15.523 -3.998 8.845 1.00 95.06 101 TRP A CA 1
ATOM 791 C C . TRP A 1 101 ? -15.934 -4.222 10.304 1.00 95.06 101 TRP A C 1
ATOM 793 O O . TRP A 1 101 ? -17.111 -4.454 10.540 1.00 95.06 101 TRP A O 1
ATOM 803 N N . HIS A 1 102 ? -15.037 -4.026 11.274 1.00 93.19 102 HIS A N 1
ATOM 804 C CA . HIS A 1 102 ? -15.393 -4.088 12.699 1.00 93.19 102 HIS A CA 1
ATOM 805 C C . HIS A 1 102 ? -16.270 -2.912 13.148 1.00 93.19 102 HIS A C 1
ATOM 807 O O . HIS A 1 102 ? -17.176 -3.099 13.951 1.00 93.19 102 HIS A O 1
ATOM 813 N N . GLU A 1 103 ? -16.050 -1.707 12.611 1.00 91.62 103 GLU A N 1
ATOM 814 C CA . GLU A 1 103 ? -16.899 -0.539 12.898 1.00 91.62 103 GLU A CA 1
ATOM 815 C C . GLU A 1 103 ? -18.320 -0.703 12.336 1.00 91.62 103 GLU A C 1
ATOM 817 O O . GLU A 1 103 ? -19.299 -0.322 12.975 1.00 91.62 103 GLU A O 1
ATOM 822 N N . ARG A 1 104 ? -18.442 -1.218 11.105 1.00 92.44 104 ARG A N 1
ATOM 823 C CA . ARG A 1 104 ? -19.727 -1.491 10.441 1.00 92.44 104 ARG A CA 1
ATOM 824 C C . ARG A 1 104 ? -19.603 -2.762 9.592 1.00 92.44 104 ARG A C 1
ATOM 826 O O . ARG A 1 104 ? -19.150 -2.673 8.438 1.00 92.44 104 ARG A O 1
ATOM 833 N N . PRO A 1 105 ? -19.999 -3.924 10.139 1.00 91.81 105 PRO A N 1
ATOM 834 C CA . PRO A 1 105 ? -19.933 -5.192 9.425 1.00 91.81 105 PRO A CA 1
ATOM 835 C C . PRO A 1 105 ? -20.782 -5.171 8.154 1.00 91.81 105 PRO A C 1
ATOM 837 O O . PRO A 1 105 ? -21.854 -4.571 8.105 1.00 91.81 105 PRO A O 1
ATOM 840 N N . GLY A 1 106 ? -20.298 -5.822 7.098 1.00 93.56 106 GLY A N 1
ATOM 841 C CA . GLY A 1 106 ? -21.032 -5.915 5.839 1.00 93.56 106 GLY A CA 1
ATOM 842 C C . GLY A 1 106 ? -20.390 -6.872 4.843 1.00 93.56 106 GLY A C 1
ATOM 843 O O . GLY A 1 106 ? -19.164 -6.955 4.750 1.00 93.56 106 GLY A O 1
ATOM 844 N N . TYR A 1 107 ? -21.228 -7.559 4.061 1.00 93.56 107 TYR A N 1
ATOM 845 C CA . TYR A 1 107 ? -20.800 -8.605 3.125 1.00 93.56 107 TYR A CA 1
ATOM 846 C C . TYR A 1 107 ? -19.761 -8.109 2.111 1.00 93.56 107 TYR A C 1
ATOM 848 O O . TYR A 1 107 ? -18.733 -8.745 1.908 1.00 93.56 107 TYR A O 1
ATOM 856 N N . ARG A 1 108 ? -19.962 -6.912 1.542 1.00 93.31 108 ARG A N 1
ATOM 857 C CA . ARG A 1 108 ? -19.027 -6.317 0.568 1.00 93.31 108 ARG A CA 1
ATOM 858 C C . ARG A 1 108 ? -17.609 -6.156 1.124 1.00 93.31 108 ARG A C 1
ATOM 860 O O . ARG A 1 108 ? -16.642 -6.391 0.411 1.00 93.31 108 ARG A O 1
ATOM 867 N N . ARG A 1 109 ? -17.485 -5.765 2.396 1.00 92.50 109 ARG A N 1
ATOM 868 C CA . ARG A 1 109 ? -16.186 -5.593 3.065 1.00 92.50 109 ARG A CA 1
ATOM 869 C C . ARG A 1 109 ? -15.557 -6.936 3.420 1.00 92.50 109 ARG A C 1
ATOM 871 O O . ARG A 1 109 ? -14.361 -7.084 3.226 1.00 92.50 109 ARG A O 1
ATOM 878 N N . ALA A 1 110 ? -16.353 -7.916 3.854 1.00 94.50 110 ALA A N 1
ATOM 879 C CA . ALA A 1 110 ? -15.869 -9.276 4.097 1.00 94.50 110 ALA A CA 1
ATOM 880 C C . ALA A 1 110 ? -15.310 -9.917 2.814 1.00 94.50 110 ALA A C 1
ATOM 882 O O . ALA A 1 110 ? -14.200 -10.443 2.822 1.00 94.50 110 ALA A O 1
ATOM 883 N N . VAL A 1 111 ? -16.027 -9.789 1.690 1.00 96.44 111 VAL A N 1
ATOM 884 C CA . VAL A 1 111 ? -15.537 -10.228 0.372 1.00 96.44 111 VAL A CA 1
ATOM 885 C C . VAL A 1 111 ? -14.271 -9.464 -0.019 1.00 96.44 111 VAL A C 1
ATOM 887 O O . VAL A 1 111 ? -13.306 -10.080 -0.455 1.00 96.44 111 VAL A O 1
ATOM 890 N N . GLY A 1 112 ? -14.234 -8.143 0.184 1.00 95.88 112 GLY A N 1
ATOM 891 C CA . GLY A 1 112 ? -13.039 -7.333 -0.067 1.00 95.88 112 GLY A CA 1
ATOM 892 C C . GLY A 1 112 ? -11.817 -7.797 0.734 1.00 95.88 112 GLY A C 1
ATOM 893 O O . GLY A 1 112 ? -10.737 -7.937 0.169 1.00 95.88 112 GLY A O 1
ATOM 894 N N . ILE A 1 113 ? -11.991 -8.101 2.021 1.00 96.25 113 ILE A N 1
ATOM 895 C CA . ILE A 1 113 ? -10.949 -8.670 2.887 1.00 96.25 113 ILE A CA 1
ATOM 896 C C . ILE A 1 113 ? -10.489 -10.034 2.356 1.00 96.25 113 ILE A C 1
ATOM 898 O O . ILE A 1 113 ? -9.289 -10.252 2.212 1.00 96.25 113 ILE A O 1
ATOM 902 N N . GLY A 1 114 ? -11.420 -10.930 2.011 1.00 96.44 114 GLY A N 1
ATOM 903 C CA . GLY A 1 114 ? -11.092 -12.246 1.455 1.00 96.44 114 GLY A CA 1
ATOM 904 C C . GLY A 1 114 ? -10.306 -12.160 0.144 1.00 96.44 114 GLY A C 1
ATOM 905 O O . GLY A 1 114 ? -9.305 -12.853 -0.021 1.00 96.44 114 GLY A O 1
ATOM 906 N N . LEU A 1 115 ? -10.700 -11.255 -0.759 1.00 96.69 115 LEU A N 1
ATOM 907 C CA . LEU A 1 115 ? -9.976 -10.996 -2.007 1.00 96.69 115 LEU A CA 1
ATOM 908 C C . LEU A 1 115 ? -8.574 -10.434 -1.754 1.00 96.69 115 LEU A C 1
ATOM 910 O O . LEU A 1 115 ? -7.637 -10.821 -2.448 1.00 96.69 115 LEU A O 1
ATOM 914 N N . LEU A 1 116 ? -8.413 -9.552 -0.764 1.00 96.62 116 LEU A N 1
ATOM 915 C CA . LEU A 1 116 ? -7.105 -9.012 -0.389 1.00 96.62 116 LEU A CA 1
ATOM 916 C C . LEU A 1 116 ? -6.186 -10.101 0.159 1.00 96.62 116 LEU A C 1
ATOM 918 O O . LEU A 1 116 ? -5.066 -10.238 -0.321 1.00 96.62 116 LEU A O 1
ATOM 922 N N . VAL A 1 117 ? -6.667 -10.907 1.106 1.00 96.56 117 VAL A N 1
ATOM 923 C CA . VAL A 1 117 ? -5.902 -12.027 1.675 1.00 96.56 117 VAL A CA 1
ATOM 924 C C . VAL A 1 117 ? -5.543 -13.045 0.590 1.00 96.56 117 VAL A C 1
ATOM 926 O O . VAL A 1 117 ? -4.393 -13.471 0.508 1.00 96.56 117 VAL A O 1
ATOM 929 N N . GLY A 1 118 ? -6.489 -13.391 -0.288 1.00 96.06 118 GLY A N 1
ATOM 930 C CA . GLY A 1 118 ? -6.235 -14.275 -1.425 1.00 96.06 118 GLY A CA 1
ATOM 931 C C . GLY A 1 118 ? -5.180 -13.708 -2.377 1.00 96.06 118 GLY A C 1
ATOM 932 O O . GLY A 1 118 ? -4.253 -14.414 -2.766 1.00 96.06 118 GLY A O 1
ATOM 933 N N . LEU A 1 119 ? -5.257 -12.414 -2.699 1.00 95.00 119 LEU A N 1
ATOM 934 C CA . LEU A 1 119 ? -4.255 -11.738 -3.522 1.00 95.00 119 LEU A CA 1
ATOM 935 C C . LEU A 1 119 ? -2.874 -11.724 -2.852 1.00 95.00 119 LEU A C 1
ATOM 937 O O . LEU A 1 119 ? -1.874 -11.946 -3.528 1.00 95.00 119 LEU A O 1
ATOM 941 N N . MET A 1 120 ? -2.804 -11.498 -1.540 1.00 95.88 120 MET A N 1
ATOM 942 C CA . MET A 1 120 ? -1.553 -11.555 -0.779 1.00 95.88 120 MET A CA 1
ATOM 943 C C . MET A 1 120 ? -0.948 -12.962 -0.805 1.00 95.88 120 MET A C 1
ATOM 945 O O . MET A 1 120 ? 0.240 -13.096 -1.090 1.00 95.88 120 MET A O 1
ATOM 949 N N . ALA A 1 121 ? -1.766 -14.002 -0.619 1.00 95.12 121 ALA A N 1
ATOM 950 C CA . ALA A 1 121 ? -1.336 -15.394 -0.729 1.00 95.12 121 ALA A CA 1
ATOM 951 C C . ALA A 1 121 ? -0.831 -15.748 -2.143 1.00 95.12 121 ALA A C 1
ATOM 953 O O . ALA A 1 121 ? 0.143 -16.485 -2.278 1.00 95.12 121 ALA A O 1
ATOM 954 N N . LEU A 1 122 ? -1.438 -15.189 -3.200 1.00 94.06 122 LEU A N 1
ATOM 955 C CA . LEU A 1 122 ? -0.953 -15.341 -4.580 1.00 94.06 122 LEU A CA 1
ATOM 956 C C . LEU A 1 122 ? 0.378 -14.621 -4.825 1.00 94.06 122 LEU A C 1
ATOM 958 O O . LEU A 1 122 ? 1.193 -15.100 -5.609 1.00 94.06 122 LEU A O 1
ATOM 962 N N . VAL A 1 123 ? 0.603 -13.471 -4.181 1.00 92.25 123 VAL A N 1
ATOM 963 C CA . VAL A 1 123 ? 1.896 -12.776 -4.244 1.00 92.25 123 VAL A CA 1
ATOM 964 C C . VAL A 1 123 ? 2.965 -13.618 -3.553 1.00 92.25 123 VAL A C 1
ATOM 966 O O . VAL A 1 123 ? 4.041 -13.817 -4.115 1.00 92.25 123 VAL A O 1
ATOM 969 N N . ARG A 1 124 ? 2.672 -14.120 -2.349 1.00 91.50 124 ARG A N 1
ATOM 970 C CA . ARG A 1 124 ? 3.536 -15.015 -1.573 1.00 91.50 124 ARG A CA 1
ATOM 971 C C . ARG A 1 124 ? 2.668 -15.904 -0.668 1.00 91.50 124 ARG A C 1
ATOM 973 O O . ARG A 1 124 ? 1.986 -15.362 0.201 1.00 91.50 124 ARG A O 1
ATOM 980 N N . PRO A 1 125 ? 2.740 -17.247 -0.770 1.00 92.56 125 PRO A N 1
ATOM 981 C CA . PRO A 1 125 ? 1.882 -18.141 0.017 1.00 92.56 125 PRO A CA 1
ATOM 982 C C . PRO A 1 125 ? 1.983 -17.948 1.535 1.00 92.56 125 PRO A C 1
ATOM 984 O O . PRO A 1 125 ? 0.994 -18.1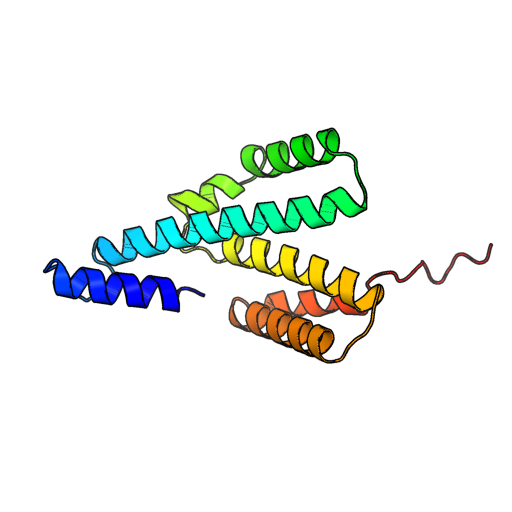10 2.244 1.00 92.56 125 PRO A O 1
ATOM 987 N N . SER A 1 126 ? 3.153 -17.537 2.038 1.00 93.62 126 SER A N 1
ATOM 988 C CA . SER A 1 126 ? 3.375 -17.233 3.458 1.00 93.62 126 SER A CA 1
ATOM 989 C C . SER A 1 126 ? 2.498 -16.094 3.988 1.00 93.62 126 SER A C 1
ATOM 991 O O . SER A 1 126 ? 2.224 -16.037 5.182 1.00 93.62 126 SER A O 1
ATOM 993 N N . GLU A 1 127 ? 2.027 -15.199 3.118 1.00 94.81 127 GLU A N 1
ATOM 994 C CA . GLU A 1 127 ? 1.237 -14.022 3.494 1.00 94.81 127 GLU A CA 1
ATOM 995 C C . GLU A 1 127 ? -0.237 -14.360 3.750 1.00 94.81 127 GLU A C 1
ATOM 997 O O . GLU A 1 127 ? -1.006 -13.491 4.152 1.00 94.81 127 GLU A O 1
ATOM 1002 N N . ILE A 1 128 ? -0.644 -15.629 3.599 1.00 94.75 128 ILE A N 1
ATOM 1003 C CA . ILE A 1 128 ? -1.968 -16.093 4.038 1.00 94.75 128 ILE A CA 1
ATOM 1004 C C . ILE A 1 128 ? -2.197 -15.837 5.536 1.00 94.75 128 ILE A C 1
ATOM 1006 O O . ILE A 1 128 ? -3.334 -15.636 5.966 1.00 94.75 128 ILE A O 1
ATOM 1010 N N . ILE A 1 129 ? -1.116 -15.753 6.324 1.00 94.75 129 ILE A N 1
ATOM 1011 C CA . ILE A 1 129 ? -1.162 -15.387 7.742 1.00 94.75 129 ILE A CA 1
ATOM 1012 C C . ILE A 1 129 ? -1.801 -14.012 7.973 1.00 94.75 129 ILE A C 1
ATOM 1014 O O . ILE A 1 129 ? -2.353 -13.774 9.045 1.00 94.75 129 ILE A O 1
ATOM 1018 N N . ALA A 1 130 ? -1.827 -13.130 6.968 1.00 95.19 130 ALA A N 1
ATOM 1019 C CA . ALA A 1 130 ? -2.507 -11.842 7.041 1.00 95.19 130 ALA A CA 1
ATOM 1020 C C . ALA A 1 130 ? -4.009 -11.975 7.352 1.00 95.19 130 ALA A C 1
ATOM 1022 O O . ALA A 1 130 ? -4.590 -11.049 7.912 1.00 95.19 130 ALA A O 1
ATOM 1023 N N . ALA A 1 131 ? -4.630 -13.134 7.086 1.00 94.81 131 ALA A N 1
ATOM 1024 C CA . ALA A 1 131 ? -6.002 -13.446 7.501 1.00 94.81 131 ALA A CA 1
ATOM 1025 C C . ALA A 1 131 ? -6.224 -13.305 9.017 1.00 94.81 131 ALA A C 1
ATOM 1027 O O . ALA A 1 131 ? -7.335 -13.018 9.458 1.00 94.81 131 ALA A O 1
ATOM 1028 N N . THR A 1 132 ? -5.173 -13.473 9.821 1.00 94.31 132 THR A N 1
ATOM 1029 C CA . THR A 1 132 ? -5.244 -13.302 11.278 1.00 94.31 132 THR A CA 1
ATOM 1030 C C . THR A 1 132 ? -5.569 -11.867 11.684 1.00 94.31 132 THR A C 1
ATOM 1032 O O . THR A 1 132 ? -6.222 -11.671 12.702 1.00 94.31 132 THR A O 1
ATOM 1035 N N . ILE A 1 133 ? -5.200 -10.866 10.876 1.00 94.12 133 ILE A N 1
ATOM 1036 C CA . ILE A 1 133 ? -5.453 -9.450 11.172 1.00 94.12 133 ILE A CA 1
ATOM 1037 C C . ILE A 1 133 ? -6.955 -9.175 11.320 1.00 94.12 133 ILE A C 1
ATOM 1039 O O . ILE A 1 133 ? -7.348 -8.754 12.404 1.00 94.12 133 ILE A O 1
ATOM 1043 N N . PRO A 1 134 ? -7.814 -9.414 10.308 1.00 93.50 134 PRO A N 1
ATOM 1044 C CA . PRO A 1 134 ? -9.252 -9.215 10.458 1.00 93.50 134 PRO A CA 1
ATOM 1045 C C . PRO A 1 134 ? -9.891 -10.198 11.444 1.00 93.50 134 PRO A C 1
ATOM 1047 O O . PRO A 1 134 ? -10.869 -9.834 12.078 1.00 93.50 134 PRO A O 1
ATOM 1050 N N . LEU A 1 135 ? -9.378 -11.423 11.596 1.00 91.44 135 LEU A N 1
ATOM 1051 C CA . LEU A 1 135 ? -9.981 -12.408 12.506 1.00 91.44 135 LEU A CA 1
ATOM 1052 C C . LEU A 1 135 ? -9.769 -12.067 13.985 1.00 91.44 135 LEU A C 1
ATOM 1054 O O . LEU A 1 135 ? -10.641 -12.332 14.807 1.00 91.44 135 LEU A O 1
ATOM 1058 N N . LEU A 1 136 ? -8.612 -11.498 14.321 1.00 91.50 136 LEU A N 1
ATOM 1059 C CA . LEU A 1 136 ? -8.212 -11.190 15.695 1.00 91.50 136 LEU A CA 1
ATOM 1060 C C . LEU A 1 136 ? -8.347 -9.695 16.023 1.00 91.50 136 LEU A C 1
ATOM 1062 O O . LEU A 1 136 ? -7.974 -9.262 17.118 1.00 91.50 136 LEU A O 1
ATOM 1066 N N . TRP A 1 137 ? -8.863 -8.887 15.092 1.00 88.31 137 TRP A N 1
ATOM 1067 C CA . TRP A 1 137 ? -8.961 -7.444 15.277 1.00 88.31 137 TRP A CA 1
ATOM 1068 C C . TRP A 1 137 ? -9.900 -7.098 16.438 1.00 88.31 137 TRP A C 1
ATOM 1070 O O . TRP A 1 137 ? -11.049 -7.527 16.490 1.00 88.31 137 TRP A O 1
ATOM 1080 N N . GLY A 1 138 ? -9.428 -6.276 17.376 1.00 79.94 138 GLY A N 1
ATOM 1081 C CA . GLY A 1 138 ? -10.246 -5.810 18.499 1.00 79.94 138 GLY A CA 1
ATOM 1082 C C . GLY A 1 138 ? -10.502 -6.847 19.598 1.00 79.94 138 GLY A C 1
ATOM 1083 O O . GLY A 1 138 ? -11.214 -6.530 20.554 1.00 79.94 138 GLY A O 1
ATOM 1084 N N . MET A 1 139 ? -9.908 -8.044 19.527 1.00 80.69 139 MET A N 1
ATOM 1085 C CA . MET A 1 139 ? -9.947 -8.978 20.650 1.00 80.69 139 MET A CA 1
ATOM 1086 C C . MET A 1 139 ? -9.204 -8.381 21.851 1.00 80.69 139 MET A C 1
ATOM 1088 O O . MET A 1 139 ? -8.012 -8.078 21.785 1.00 80.69 139 MET A O 1
ATOM 1092 N N . ARG A 1 140 ? -9.917 -8.205 22.966 1.00 65.31 140 ARG A N 1
ATOM 1093 C CA . ARG A 1 140 ? -9.317 -7.877 24.265 1.00 65.31 140 ARG A CA 1
ATOM 1094 C C . ARG A 1 140 ? -8.843 -9.173 24.922 1.00 65.31 140 ARG A C 1
ATOM 1096 O O . ARG A 1 140 ? -9.442 -10.222 24.703 1.00 65.31 140 ARG A O 1
ATOM 1103 N N . SER A 1 141 ? -7.761 -9.098 25.701 1.00 53.91 141 SER A N 1
ATOM 1104 C CA . SER A 1 141 ? -7.208 -10.244 26.437 1.00 53.91 141 SER A CA 1
ATOM 1105 C C . SER A 1 141 ? -8.314 -11.032 27.149 1.00 53.91 141 SER A C 1
ATOM 1107 O O . SER A 1 141 ? -9.133 -10.447 27.855 1.00 53.91 141 SER A O 1
ATOM 1109 N N . ILE A 1 142 ? -8.298 -12.361 27.006 1.00 59.56 142 ILE A N 1
ATOM 1110 C CA . ILE A 1 142 ? -9.239 -13.297 27.650 1.00 59.56 142 ILE A CA 1
ATOM 1111 C C . ILE A 1 142 ? -9.100 -13.279 29.198 1.00 59.56 142 ILE A C 1
ATOM 1113 O O . ILE A 1 142 ? -9.886 -13.904 29.902 1.00 59.56 142 ILE A O 1
ATOM 1117 N N . GLY A 1 143 ? -8.144 -12.524 29.758 1.00 53.44 143 GLY A N 1
ATOM 1118 C CA . GLY A 1 143 ? -7.821 -12.518 31.189 1.00 53.44 143 GLY A CA 1
ATOM 1119 C C . GLY A 1 143 ? -8.246 -11.302 32.019 1.00 53.44 143 GLY A C 1
ATOM 1120 O O . GLY A 1 143 ? -8.065 -11.349 33.231 1.00 53.44 143 GLY A O 1
ATOM 1121 N N . THR A 1 144 ? -8.798 -10.226 31.450 1.00 46.38 144 THR A N 1
ATOM 1122 C CA . THR A 1 144 ? -9.102 -9.021 32.250 1.00 46.38 144 THR A CA 1
ATOM 1123 C C . THR A 1 144 ? -10.598 -8.895 32.523 1.00 46.38 144 THR A C 1
ATOM 1125 O O . THR A 1 144 ? -11.307 -8.138 31.865 1.00 46.38 144 THR A O 1
ATOM 1128 N N . LYS A 1 145 ? -11.079 -9.651 33.519 1.00 41.84 145 LYS A N 1
ATOM 1129 C CA . LYS A 1 145 ? -12.252 -9.235 34.297 1.00 41.84 145 LYS A CA 1
ATOM 1130 C C . LYS A 1 145 ? -11.808 -8.060 35.176 1.00 41.84 145 LYS A C 1
ATOM 1132 O O . LYS A 1 145 ? -11.035 -8.270 36.106 1.00 41.84 145 LYS A O 1
ATOM 1137 N N . LEU A 1 146 ? -12.260 -6.854 34.849 1.00 41.47 146 LEU A N 1
ATOM 1138 C CA . LEU A 1 146 ? -12.396 -5.747 35.797 1.00 41.47 146 LEU A CA 1
ATOM 1139 C C . LEU A 1 146 ? -13.884 -5.436 35.904 1.00 41.47 146 LEU A C 1
ATOM 1141 O O . LEU A 1 146 ? -14.519 -5.351 34.827 1.00 41.47 146 LEU A O 1
#